Protein AF-A0A966NQZ6-F1 (afdb_monomer)

Solvent-accessible surface area (backbone atoms only — not comparable to full-atom values): 5350 Å² total; per-residue (Å²): 129,74,50,76,48,78,46,85,39,54,60,90,42,94,56,31,67,59,52,52,51,50,50,29,62,76,36,73,57,19,54,48,43,47,57,70,42,98,84,37,41,24,46,36,40,35,46,44,66,78,80,46,73,43,58,55,64,66,52,50,54,50,33,52,50,47,23,77,76,68,72,48,90,34,84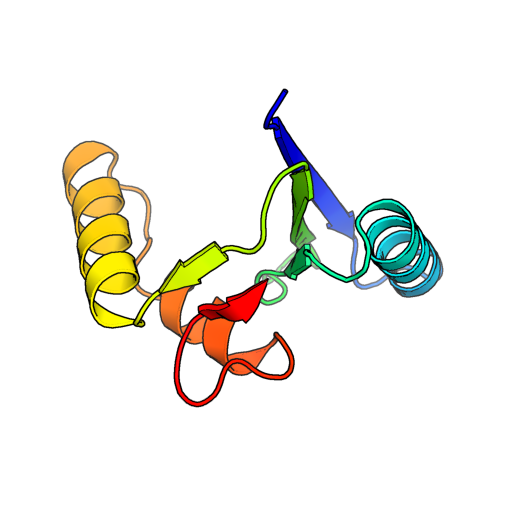,60,50,58,61,31,38,45,72,68,34,83,81,31,86,86,27,48,60,60

Structure (mmCIF, N/CA/C/O backbone):
data_AF-A0A966NQZ6-F1
#
_entry.id   AF-A0A966NQZ6-F1
#
loop_
_atom_site.group_PDB
_atom_site.id
_atom_site.type_symbol
_atom_site.label_atom_id
_atom_site.label_alt_id
_atom_site.label_comp_id
_atom_site.label_asym_id
_atom_site.label_entity_id
_atom_site.label_seq_id
_atom_site.pdbx_PDB_ins_code
_atom_site.Cartn_x
_atom_site.Cartn_y
_atom_site.Cartn_z
_atom_site.occupancy
_atom_site.B_iso_or_equiv
_atom_site.auth_seq_id
_atom_site.auth_comp_id
_atom_site.auth_asym_id
_atom_site.auth_atom_id
_atom_site.pdbx_PDB_model_num
ATOM 1 N N . ALA A 1 1 ? -8.645 -18.583 -4.366 1.00 84.12 1 ALA A N 1
ATOM 2 C CA . ALA A 1 1 ? -8.328 -18.075 -3.015 1.00 84.12 1 ALA A CA 1
ATOM 3 C C . ALA A 1 1 ? -7.942 -16.605 -3.097 1.00 84.12 1 ALA A C 1
ATOM 5 O O . ALA A 1 1 ? -7.213 -16.240 -4.021 1.00 84.12 1 ALA A O 1
ATOM 6 N N . VAL A 1 2 ? -8.445 -15.797 -2.164 1.00 95.94 2 VAL A N 1
ATOM 7 C CA . VAL A 1 2 ? -8.043 -14.395 -1.978 1.00 95.94 2 VAL A CA 1
ATOM 8 C C . VAL A 1 2 ? -6.786 -14.319 -1.113 1.00 95.94 2 VAL A C 1
ATOM 10 O O . VAL A 1 2 ? -6.517 -15.242 -0.346 1.00 95.94 2 VAL A O 1
ATOM 13 N N . GLY A 1 3 ? -5.999 -13.256 -1.250 1.00 97.06 3 GLY A N 1
ATOM 14 C CA . GLY A 1 3 ? -4.801 -13.055 -0.440 1.00 97.06 3 GLY A CA 1
ATOM 15 C C . GLY A 1 3 ? -4.253 -11.640 -0.540 1.00 97.06 3 GLY A C 1
ATOM 16 O O . GLY A 1 3 ? -4.540 -10.921 -1.495 1.00 97.06 3 GLY A O 1
ATOM 17 N N . VAL A 1 4 ? -3.450 -11.259 0.445 1.00 97.62 4 VAL A N 1
ATOM 18 C CA . VAL A 1 4 ? -2.771 -9.963 0.499 1.00 97.62 4 VAL A CA 1
ATOM 19 C C . VAL A 1 4 ? -1.303 -10.211 0.817 1.00 97.62 4 VAL A C 1
ATOM 21 O O . VAL A 1 4 ? -0.985 -11.031 1.675 1.00 97.62 4 VAL A O 1
ATOM 24 N N . MET A 1 5 ? -0.420 -9.517 0.109 1.00 98.00 5 MET A N 1
ATOM 25 C CA . MET A 1 5 ? 1.009 -9.456 0.394 1.00 98.00 5 MET A CA 1
ATOM 26 C C . MET A 1 5 ? 1.361 -8.029 0.807 1.00 98.00 5 MET A C 1
ATOM 28 O O . MET A 1 5 ? 0.972 -7.086 0.126 1.00 98.00 5 MET A O 1
ATOM 32 N N . THR A 1 6 ? 2.122 -7.872 1.885 1.00 97.69 6 THR A N 1
ATOM 33 C CA . THR A 1 6 ? 2.666 -6.582 2.330 1.00 97.69 6 THR A CA 1
ATOM 34 C C . THR A 1 6 ? 4.187 -6.640 2.300 1.00 97.69 6 THR A C 1
ATOM 36 O O . THR A 1 6 ? 4.767 -7.583 2.838 1.00 97.69 6 THR A O 1
ATOM 39 N N . VAL A 1 7 ? 4.834 -5.649 1.692 1.00 96.69 7 VAL A N 1
ATOM 40 C CA . VAL A 1 7 ? 6.296 -5.587 1.551 1.00 96.69 7 VAL A CA 1
ATOM 41 C C . VAL A 1 7 ? 6.781 -4.215 1.993 1.00 96.69 7 VAL A C 1
ATOM 43 O O . VAL A 1 7 ? 6.275 -3.203 1.515 1.00 96.69 7 VAL A O 1
ATOM 46 N N . ASN A 1 8 ? 7.775 -4.182 2.882 1.00 95.81 8 ASN A N 1
ATOM 47 C CA . ASN A 1 8 ? 8.521 -2.962 3.167 1.00 95.81 8 ASN A CA 1
ATOM 48 C C . ASN A 1 8 ? 9.640 -2.800 2.128 1.00 95.81 8 ASN A C 1
ATOM 50 O O . ASN A 1 8 ? 10.461 -3.704 1.961 1.00 95.81 8 ASN A O 1
ATOM 54 N N . LEU A 1 9 ? 9.656 -1.675 1.424 1.00 95.38 9 LEU A N 1
ATOM 55 C CA . LEU A 1 9 ? 10.642 -1.334 0.406 1.00 95.38 9 LEU A CA 1
ATOM 56 C C . LEU A 1 9 ? 11.480 -0.148 0.880 1.00 95.38 9 LEU A C 1
ATOM 58 O O . LEU A 1 9 ? 10.960 0.776 1.498 1.00 95.38 9 LEU A O 1
ATOM 62 N N . PHE A 1 10 ? 12.763 -0.152 0.530 1.00 94.56 10 PHE A N 1
ATOM 63 C CA . PHE A 1 10 ? 13.637 0.996 0.739 1.00 94.56 10 PHE A CA 1
ATOM 64 C C . PHE A 1 10 ? 13.626 1.865 -0.522 1.00 94.56 10 PHE A C 1
ATOM 66 O O . PHE A 1 10 ? 14.057 1.407 -1.585 1.00 94.56 10 PHE A O 1
ATOM 73 N N . SER A 1 11 ? 13.079 3.073 -0.425 1.00 90.31 11 SER A N 1
ATOM 74 C CA . SER A 1 11 ? 12.789 3.961 -1.557 1.00 90.31 11 SER A CA 1
ATOM 75 C C . SER A 1 11 ? 14.031 4.621 -2.142 1.00 90.31 11 SER A C 1
ATOM 77 O O . SER A 1 11 ? 14.151 4.749 -3.358 1.00 90.31 11 SER A O 1
ATOM 79 N N . GLN A 1 12 ? 15.017 4.943 -1.305 1.00 91.94 12 GLN A N 1
ATOM 80 C CA . GLN A 1 12 ? 16.284 5.547 -1.726 1.00 91.94 12 GLN A CA 1
ATOM 81 C C . GLN A 1 12 ? 17.328 4.495 -2.131 1.00 91.94 12 GLN A C 1
ATOM 83 O O . GLN A 1 12 ? 18.500 4.555 -1.759 1.00 91.94 12 GLN A O 1
ATOM 88 N N . HIS A 1 13 ? 16.911 3.496 -2.907 1.00 94.38 13 HIS A N 1
ATOM 89 C CA . HIS A 1 13 ? 17.810 2.508 -3.495 1.00 94.38 13 HIS A CA 1
ATOM 90 C C . HIS A 1 13 ? 17.430 2.216 -4.943 1.00 94.38 13 HIS A C 1
ATOM 92 O O . HIS A 1 13 ? 16.258 2.116 -5.290 1.00 94.38 13 HIS A O 1
ATOM 98 N N . LYS A 1 14 ? 18.438 1.983 -5.791 1.00 93.81 14 LYS A N 1
ATOM 99 C CA . LYS A 1 14 ? 18.278 1.744 -7.240 1.00 93.81 14 LYS A CA 1
ATOM 100 C C . LYS A 1 14 ? 17.309 0.613 -7.610 1.00 93.81 14 LYS A C 1
ATOM 102 O O . LYS A 1 14 ? 16.848 0.539 -8.742 1.00 93.81 14 LYS A O 1
ATOM 107 N N . SER A 1 15 ? 17.050 -0.314 -6.686 1.00 95.31 15 SER A N 1
ATOM 108 C CA . SER A 1 15 ? 16.137 -1.437 -6.913 1.00 95.31 15 SER A CA 1
ATOM 109 C C . SER A 1 15 ? 14.678 -1.114 -6.604 1.00 95.31 15 SER A C 1
ATOM 111 O O . SER A 1 15 ? 13.838 -1.974 -6.847 1.00 95.31 15 SER A O 1
ATOM 113 N N . PHE A 1 16 ? 14.369 0.056 -6.038 1.00 95.75 16 PHE A N 1
ATOM 114 C CA . PHE A 1 16 ? 13.019 0.400 -5.600 1.00 95.75 16 PHE A CA 1
ATOM 115 C C . PHE A 1 16 ? 12.015 0.299 -6.750 1.00 95.75 16 PHE A C 1
ATOM 117 O O . PHE A 1 16 ? 11.122 -0.548 -6.708 1.00 95.75 16 PHE A O 1
ATOM 124 N N . ASP A 1 17 ? 12.239 1.058 -7.824 1.00 95.44 17 ASP A N 1
ATOM 125 C CA . ASP A 1 17 ? 11.358 1.065 -8.994 1.00 95.44 17 ASP A CA 1
ATOM 126 C C . ASP A 1 17 ? 11.302 -0.303 -9.676 1.00 95.44 17 ASP A C 1
ATOM 128 O O . ASP A 1 17 ? 10.249 -0.736 -10.141 1.00 95.44 17 ASP A O 1
ATOM 132 N N . ILE A 1 18 ? 12.426 -1.024 -9.718 1.00 97.38 18 ILE A N 1
ATOM 133 C CA . ILE A 1 18 ? 12.497 -2.369 -10.306 1.00 97.38 18 ILE A CA 1
ATOM 134 C C . ILE A 1 18 ? 11.583 -3.325 -9.531 1.00 97.38 18 ILE A C 1
ATOM 136 O O . ILE A 1 18 ? 10.767 -4.034 -10.124 1.00 97.38 18 ILE A O 1
ATOM 140 N N . ASN A 1 19 ? 11.692 -3.325 -8.203 1.00 97.31 19 ASN A N 1
ATOM 141 C CA . ASN A 1 19 ? 10.909 -4.194 -7.334 1.00 97.31 19 ASN A CA 1
ATOM 142 C C . ASN A 1 19 ? 9.428 -3.818 -7.366 1.00 97.31 19 ASN A C 1
ATOM 144 O O . ASN A 1 19 ? 8.589 -4.702 -7.538 1.00 97.31 19 ASN A O 1
ATOM 148 N N . LEU A 1 20 ? 9.102 -2.526 -7.273 1.00 96.75 20 LEU A N 1
ATOM 149 C CA . LEU A 1 20 ? 7.723 -2.050 -7.341 1.00 96.75 20 LEU A CA 1
ATOM 150 C C . LEU A 1 20 ? 7.073 -2.429 -8.678 1.00 96.75 20 LEU A C 1
ATOM 152 O O . LEU A 1 20 ? 5.987 -3.006 -8.688 1.00 96.75 20 LEU A O 1
ATOM 156 N N . ASN A 1 21 ? 7.765 -2.226 -9.802 1.00 97.12 21 ASN A N 1
ATOM 157 C CA . ASN A 1 21 ? 7.270 -2.616 -11.124 1.00 97.12 21 ASN A CA 1
ATOM 158 C C . ASN A 1 21 ? 7.041 -4.128 -11.249 1.00 97.12 21 ASN A C 1
ATOM 160 O O . ASN A 1 21 ? 6.051 -4.558 -11.847 1.00 97.12 21 ASN A O 1
ATOM 164 N N . ASN A 1 22 ? 7.926 -4.950 -10.682 1.00 98.25 22 ASN A N 1
ATOM 165 C CA . ASN A 1 22 ? 7.753 -6.403 -10.677 1.00 98.25 22 ASN A CA 1
ATOM 166 C C . ASN A 1 22 ? 6.539 -6.829 -9.841 1.00 98.25 22 ASN A C 1
ATOM 168 O O . ASN A 1 22 ? 5.772 -7.689 -10.281 1.00 98.25 22 ASN A O 1
ATOM 172 N N . ILE A 1 23 ? 6.316 -6.197 -8.686 1.00 98.00 23 ILE A N 1
ATOM 173 C CA . ILE A 1 23 ? 5.128 -6.431 -7.854 1.00 98.00 23 ILE A CA 1
ATOM 174 C C . ILE A 1 23 ? 3.866 -6.012 -8.622 1.00 98.00 23 ILE A C 1
ATOM 176 O O . ILE A 1 23 ? 2.939 -6.810 -8.753 1.00 98.00 23 ILE A O 1
ATOM 180 N N . CYS A 1 24 ? 3.841 -4.821 -9.222 1.00 97.00 24 CYS A N 1
ATOM 181 C CA . CYS A 1 24 ? 2.719 -4.363 -10.045 1.00 97.00 24 CYS A CA 1
ATOM 182 C C . CYS A 1 24 ? 2.397 -5.345 -11.177 1.00 97.00 24 CYS A C 1
ATOM 184 O O . CYS A 1 24 ? 1.236 -5.718 -11.350 1.00 97.00 24 CYS A O 1
ATOM 186 N N . LYS A 1 25 ? 3.405 -5.841 -11.905 1.00 97.88 25 LYS A N 1
ATOM 187 C CA . LYS A 1 25 ? 3.211 -6.855 -12.957 1.00 97.88 25 LYS A CA 1
ATOM 188 C C . LYS A 1 25 ? 2.632 -8.157 -12.400 1.00 97.88 25 LYS A C 1
ATOM 190 O O . LYS A 1 25 ? 1.647 -8.660 -12.938 1.00 97.88 25 LYS A O 1
ATOM 195 N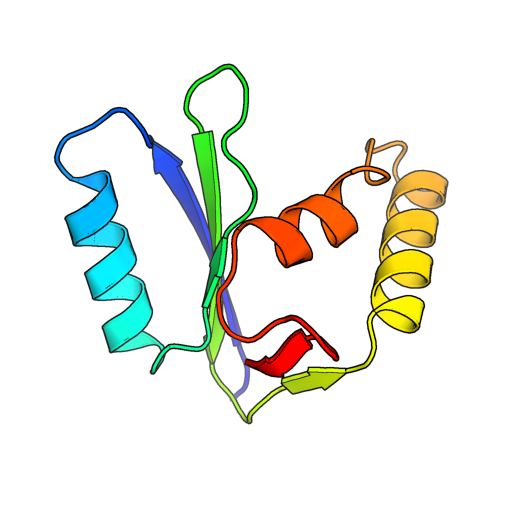 N . ALA A 1 26 ? 3.190 -8.676 -11.307 1.00 97.69 26 ALA A N 1
ATOM 196 C CA . ALA A 1 26 ? 2.744 -9.931 -10.698 1.00 97.69 26 ALA A CA 1
ATOM 197 C C . ALA A 1 26 ? 1.294 -9.864 -10.184 1.00 97.69 26 ALA A C 1
ATOM 199 O O . ALA A 1 26 ? 0.558 -10.850 -10.255 1.00 97.69 26 ALA A O 1
ATOM 200 N N . PHE A 1 27 ? 0.860 -8.693 -9.713 1.00 97.06 27 PHE A N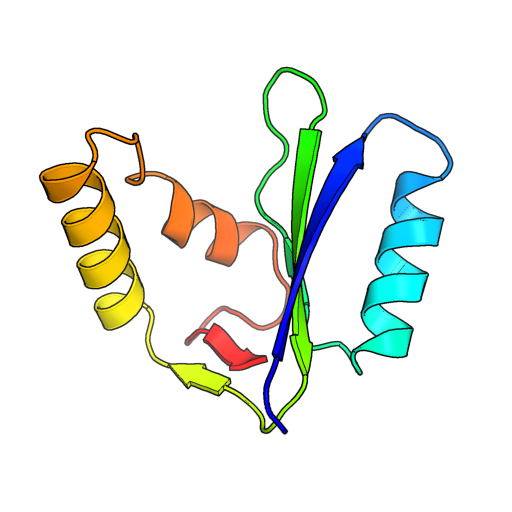 1
ATOM 201 C CA . PHE A 1 27 ? -0.471 -8.482 -9.144 1.00 97.06 27 PHE A CA 1
ATOM 202 C C . PHE A 1 27 ? -1.448 -7.771 -10.089 1.00 97.06 27 PHE A C 1
ATOM 204 O O . PHE A 1 27 ? -2.571 -7.468 -9.684 1.00 97.06 27 PHE A O 1
ATOM 211 N N . LYS A 1 28 ? -1.081 -7.596 -11.367 1.00 95.62 28 LYS A N 1
ATOM 212 C CA . LYS A 1 28 ? -1.903 -6.959 -12.414 1.00 95.62 28 LYS A CA 1
ATOM 213 C C . LYS A 1 28 ? -2.326 -5.530 -12.051 1.00 95.62 28 LYS A C 1
ATOM 215 O O . LYS A 1 28 ? -3.485 -5.169 -12.213 1.00 95.62 28 LYS A O 1
ATOM 220 N N . GLY A 1 29 ? -1.402 -4.753 -11.493 1.00 94.81 29 GLY A N 1
ATOM 221 C CA . GLY A 1 29 ? -1.632 -3.371 -11.063 1.00 94.81 29 GLY A CA 1
ATOM 222 C C . GLY A 1 29 ? -2.439 -3.229 -9.771 1.00 94.81 29 GLY A C 1
ATOM 223 O O . GLY A 1 29 ? -2.633 -2.113 -9.311 1.00 94.81 29 GLY A O 1
ATOM 224 N N . ARG A 1 30 ? -2.869 -4.335 -9.146 1.00 96.25 30 ARG A N 1
ATOM 225 C CA . ARG A 1 30 ? -3.667 -4.320 -7.909 1.00 96.25 30 ARG A CA 1
ATOM 226 C C . ARG A 1 30 ? -2.767 -4.162 -6.688 1.00 96.25 30 ARG A C 1
ATOM 228 O O . ARG A 1 30 ? -2.605 -5.091 -5.890 1.00 96.25 30 ARG A O 1
ATOM 235 N N . VAL A 1 31 ? -2.104 -3.012 -6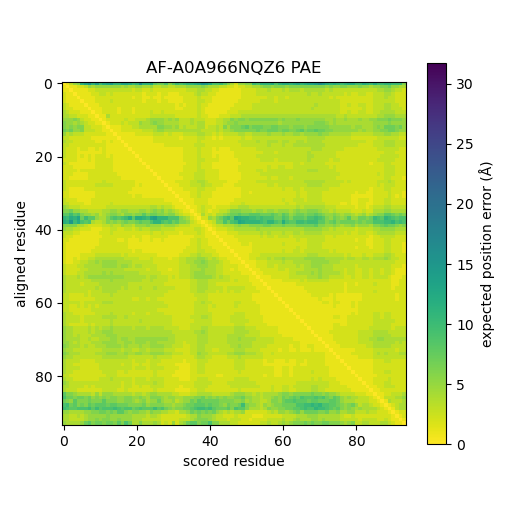.629 1.00 96.81 31 VAL A N 1
ATOM 236 C CA . VAL A 1 31 ? -1.068 -2.658 -5.661 1.00 96.81 31 VAL A CA 1
ATOM 237 C C . VAL A 1 31 ? -1.327 -1.245 -5.161 1.00 96.81 31 VAL A C 1
ATOM 239 O O . VAL A 1 31 ? -1.576 -0.345 -5.955 1.00 96.81 31 VAL A O 1
ATOM 242 N N . LEU A 1 32 ? -1.236 -1.061 -3.850 1.00 97.00 32 LEU A N 1
ATOM 243 C CA . LEU A 1 32 ? -1.187 0.245 -3.208 1.00 97.00 32 LEU A CA 1
ATOM 244 C C . LEU A 1 32 ? 0.193 0.455 -2.604 1.00 97.00 32 LEU A C 1
ATOM 246 O O . LEU A 1 32 ? 0.794 -0.493 -2.099 1.00 97.00 32 LEU A O 1
ATOM 250 N N . ILE A 1 33 ? 0.657 1.695 -2.578 1.00 96.62 33 ILE A N 1
ATOM 251 C CA . ILE A 1 33 ? 1.837 2.098 -1.824 1.00 96.62 33 ILE A CA 1
ATOM 252 C C . ILE A 1 33 ? 1.474 3.196 -0.828 1.00 96.62 33 ILE A C 1
ATOM 254 O O . ILE A 1 33 ? 0.664 4.078 -1.117 1.00 96.62 33 ILE A O 1
ATOM 258 N N . PHE A 1 34 ? 2.043 3.126 0.368 1.00 95.56 34 PHE A N 1
ATOM 259 C CA . PHE A 1 34 ? 2.013 4.240 1.307 1.00 95.56 34 PHE A CA 1
ATOM 260 C C . PHE A 1 34 ? 3.057 5.293 0.926 1.00 95.56 34 PHE A C 1
ATOM 262 O O . PHE A 1 34 ? 4.083 4.938 0.342 1.00 95.56 34 PHE A O 1
ATOM 269 N N . PRO A 1 35 ? 2.841 6.573 1.284 1.00 92.88 35 PRO A N 1
ATOM 270 C CA . PRO A 1 35 ? 3.890 7.574 1.181 1.00 92.88 35 PRO A CA 1
ATOM 271 C C . PRO A 1 35 ? 5.161 7.109 1.889 1.00 92.88 35 PRO A C 1
ATOM 273 O O . PRO A 1 35 ? 5.098 6.423 2.913 1.00 92.88 35 PRO A O 1
ATOM 276 N N . GLU A 1 36 ? 6.302 7.513 1.342 1.00 91.94 36 GLU A N 1
ATOM 277 C CA . GLU A 1 36 ? 7.594 7.321 1.986 1.00 91.94 36 GLU A CA 1
ATOM 278 C C . GLU A 1 36 ? 7.583 7.908 3.409 1.00 91.94 36 GLU A C 1
ATOM 280 O O . GLU A 1 36 ? 7.073 9.003 3.661 1.00 91.94 36 GLU A O 1
ATOM 285 N N . SER A 1 37 ? 8.137 7.148 4.349 1.00 87.56 37 SER A N 1
ATOM 286 C CA . SER A 1 37 ? 8.434 7.607 5.707 1.00 87.56 37 SER A CA 1
ATOM 287 C C . SER A 1 37 ? 9.792 8.313 5.772 1.00 87.56 37 SER A C 1
ATOM 289 O O . SER A 1 37 ? 10.624 8.150 4.887 1.00 87.56 37 SER A O 1
ATOM 291 N N . HIS A 1 38 ? 10.061 9.032 6.865 1.00 78.25 38 HIS A N 1
ATOM 292 C CA . HIS A 1 38 ? 11.313 9.780 7.056 1.00 78.25 38 HIS A CA 1
ATOM 293 C C . HIS A 1 38 ? 12.591 8.933 6.885 1.00 78.25 38 HIS A C 1
ATOM 295 O O . HIS A 1 38 ? 13.611 9.459 6.454 1.00 78.25 38 HIS A O 1
ATOM 301 N N . ASP A 1 39 ? 12.524 7.625 7.151 1.00 86.75 39 ASP A N 1
ATOM 302 C CA . ASP A 1 39 ? 13.659 6.699 7.048 1.00 86.75 39 ASP A CA 1
ATOM 303 C C . ASP A 1 39 ? 13.714 5.960 5.699 1.00 86.75 39 ASP A C 1
ATOM 305 O O . ASP A 1 39 ? 14.211 4.836 5.619 1.00 86.75 39 ASP A O 1
ATOM 309 N N . CYS A 1 40 ? 13.164 6.555 4.635 1.00 90.56 40 CYS A N 1
ATOM 310 C CA . CYS A 1 40 ? 13.151 5.992 3.277 1.00 90.56 40 CYS A CA 1
ATOM 311 C C . CYS A 1 40 ? 12.423 4.638 3.165 1.00 90.56 40 CYS A C 1
ATOM 313 O O . CYS A 1 40 ? 12.667 3.866 2.239 1.00 90.56 40 CYS A O 1
ATOM 315 N N . ASN A 1 41 ? 11.547 4.301 4.116 1.00 93.56 41 ASN A N 1
ATOM 316 C CA . ASN A 1 41 ? 10.714 3.101 4.027 1.00 93.56 41 ASN A CA 1
ATOM 317 C C . ASN A 1 41 ? 9.390 3.433 3.340 1.00 93.56 41 ASN A C 1
ATOM 319 O O . ASN A 1 41 ? 8.723 4.397 3.727 1.00 93.56 41 ASN A O 1
ATOM 323 N N . ALA A 1 42 ? 8.981 2.597 2.390 1.00 94.69 42 ALA A N 1
ATOM 324 C CA . ALA A 1 42 ? 7.688 2.651 1.723 1.00 94.69 42 ALA A CA 1
ATOM 325 C C . ALA A 1 42 ? 7.033 1.264 1.743 1.00 94.69 42 ALA A C 1
ATOM 327 O O . ALA A 1 42 ? 7.615 0.270 1.304 1.00 94.69 42 ALA A O 1
ATOM 328 N N . VAL A 1 43 ? 5.802 1.185 2.245 1.00 96.12 43 VAL A N 1
ATOM 329 C CA . VAL A 1 43 ? 5.067 -0.083 2.334 1.00 96.12 43 VAL A CA 1
ATOM 330 C C . VAL A 1 43 ? 4.199 -0.263 1.096 1.00 96.12 43 VAL A C 1
ATOM 332 O O . VAL A 1 43 ? 3.291 0.533 0.857 1.00 96.12 43 VAL A O 1
ATOM 335 N N . ALA A 1 44 ? 4.441 -1.336 0.344 1.00 97.31 44 ALA A N 1
ATOM 336 C CA . ALA A 1 44 ? 3.587 -1.782 -0.750 1.00 97.31 44 ALA A CA 1
ATOM 337 C C . ALA A 1 44 ? 2.632 -2.888 -0.276 1.00 97.31 44 ALA A C 1
ATOM 339 O O . ALA A 1 44 ? 3.036 -3.822 0.422 1.00 97.31 44 ALA A O 1
ATOM 340 N N . ILE A 1 45 ? 1.369 -2.811 -0.687 1.00 97.81 45 ILE A N 1
ATOM 341 C CA . ILE A 1 45 ? 0.324 -3.799 -0.412 1.00 97.81 45 ILE A CA 1
ATOM 342 C C . ILE A 1 45 ? -0.225 -4.301 -1.741 1.00 97.81 45 ILE A C 1
ATOM 344 O O . ILE A 1 45 ? -0.757 -3.522 -2.525 1.00 97.81 45 ILE A O 1
ATOM 348 N N . ALA A 1 46 ? -0.121 -5.601 -1.992 1.00 98.00 46 ALA A N 1
ATOM 349 C CA . ALA A 1 46 ? -0.516 -6.226 -3.244 1.00 98.00 46 ALA A CA 1
ATOM 350 C C . ALA A 1 46 ? -1.614 -7.272 -3.023 1.00 98.00 46 ALA A C 1
ATOM 352 O O . ALA A 1 46 ? -1.543 -8.094 -2.105 1.00 98.00 46 ALA A O 1
ATOM 353 N N . PHE A 1 47 ? -2.636 -7.260 -3.875 1.00 97.62 47 PHE A N 1
ATOM 354 C CA . PHE A 1 47 ? -3.879 -7.993 -3.640 1.00 97.62 47 PHE A CA 1
ATOM 355 C C . PHE A 1 47 ? -4.036 -9.132 -4.643 1.00 97.62 47 PHE A C 1
ATOM 357 O O . PHE A 1 47 ? -4.006 -8.911 -5.847 1.00 97.62 47 PHE A O 1
ATOM 364 N N . LYS A 1 48 ? -4.289 -10.364 -4.199 1.00 97.56 48 LYS A N 1
ATOM 365 C CA . LYS A 1 48 ? -4.699 -11.507 -5.036 1.00 97.56 48 LYS A CA 1
ATOM 366 C C . LYS A 1 48 ? -6.201 -11.725 -4.881 1.00 97.56 48 LYS A C 1
ATOM 368 O O . LYS A 1 48 ? -6.660 -12.025 -3.784 1.00 97.56 48 LYS A O 1
ATOM 373 N N . GLY A 1 49 ? -6.958 -11.638 -5.970 1.00 95.25 49 GLY A N 1
ATOM 374 C CA . GLY A 1 49 ? -8.406 -11.825 -5.917 1.00 95.25 49 GLY A CA 1
ATOM 375 C C . GLY A 1 49 ? -9.159 -10.985 -6.948 1.00 95.25 49 GLY A C 1
ATOM 376 O O . GLY A 1 49 ? -8.551 -10.564 -7.935 1.00 95.25 49 GLY A O 1
ATOM 377 N N . PRO A 1 50 ? -10.473 -10.782 -6.743 1.00 94.69 50 PRO A N 1
ATOM 378 C CA . PRO A 1 50 ? -11.267 -9.868 -7.557 1.00 94.69 50 PRO A CA 1
ATOM 379 C C . PRO A 1 50 ? -10.818 -8.412 -7.363 1.00 94.69 50 PRO A C 1
ATOM 381 O O . PRO A 1 50 ? -10.047 -8.103 -6.452 1.00 94.69 50 PRO A O 1
ATOM 384 N N . MET A 1 51 ? -11.313 -7.539 -8.239 1.00 93.06 51 MET A N 1
ATOM 385 C CA . MET A 1 51 ? -11.153 -6.093 -8.111 1.00 93.06 51 MET A CA 1
ATOM 386 C C . MET A 1 51 ? -11.897 -5.588 -6.869 1.00 93.06 51 MET A C 1
ATOM 388 O O . MET A 1 51 ? -13.017 -6.021 -6.589 1.00 93.06 51 MET A O 1
ATOM 392 N N . ILE A 1 52 ? -11.272 -4.674 -6.143 1.00 93.12 52 ILE A N 1
ATOM 393 C CA . ILE A 1 52 ? -11.796 -3.985 -4.974 1.00 93.12 52 ILE A CA 1
ATOM 394 C C . ILE A 1 52 ? -12.092 -2.552 -5.398 1.00 93.12 52 ILE A C 1
ATOM 396 O O . ILE A 1 52 ? -11.204 -1.835 -5.856 1.00 93.12 52 ILE A O 1
ATOM 400 N N . LYS A 1 53 ? -13.351 -2.147 -5.232 1.00 94.69 53 LYS A N 1
ATOM 401 C CA . LYS A 1 53 ? -13.786 -0.761 -5.383 1.00 94.69 53 LYS A CA 1
ATOM 402 C C . LYS A 1 53 ? -14.506 -0.323 -4.119 1.00 94.69 53 LYS A C 1
ATOM 404 O O . LYS A 1 53 ? -15.397 -1.036 -3.660 1.00 94.69 53 LYS A O 1
ATOM 409 N N . THR A 1 54 ? -14.112 0.806 -3.548 1.00 94.06 54 THR A N 1
ATOM 410 C CA . THR A 1 54 ? -14.767 1.378 -2.365 1.00 94.06 54 THR A CA 1
ATOM 411 C C . THR A 1 54 ? -14.572 2.881 -2.320 1.00 94.06 54 THR A C 1
ATOM 413 O O . THR A 1 54 ? -13.530 3.391 -2.725 1.00 94.06 54 THR A O 1
ATOM 416 N N . ASP A 1 55 ? -15.540 3.578 -1.742 1.00 95.50 55 ASP A N 1
ATOM 417 C CA . ASP A 1 55 ? -15.395 4.992 -1.423 1.00 95.50 55 ASP A CA 1
ATOM 418 C C . ASP A 1 55 ? -14.333 5.200 -0.333 1.00 95.50 55 ASP A C 1
ATOM 420 O O . ASP A 1 55 ? -13.973 4.279 0.416 1.00 95.50 55 ASP A O 1
ATOM 424 N N . TRP A 1 56 ? -13.848 6.436 -0.219 1.00 94.38 56 TRP A N 1
ATOM 425 C CA . TRP A 1 56 ? -12.859 6.821 0.788 1.00 94.38 56 TRP A CA 1
ATOM 426 C C . TRP A 1 56 ? -13.422 6.844 2.210 1.00 94.38 56 TRP A C 1
ATOM 428 O O . TRP A 1 56 ? -12.699 6.523 3.154 1.00 94.38 56 TRP A O 1
ATOM 438 N N . ASP A 1 57 ? -14.704 7.161 2.384 1.00 95.88 57 ASP A N 1
ATOM 439 C CA . ASP A 1 57 ? -15.320 7.302 3.707 1.00 95.88 57 ASP A CA 1
ATOM 440 C C . ASP A 1 57 ? -15.238 6.015 4.552 1.00 95.88 57 ASP A C 1
ATOM 442 O O . ASP A 1 57 ? -14.765 6.086 5.694 1.00 95.88 57 ASP A O 1
ATOM 446 N N . PRO A 1 58 ? -15.578 4.817 4.027 1.00 96.19 58 PRO A N 1
ATOM 447 C CA . PRO A 1 58 ? -15.344 3.558 4.735 1.00 96.19 58 PRO A CA 1
ATOM 448 C C . PRO A 1 58 ? -13.886 3.339 5.162 1.00 96.19 58 PRO A C 1
ATOM 450 O O . PRO A 1 58 ? -13.631 2.844 6.264 1.00 96.19 58 PRO A O 1
ATOM 453 N N . LEU A 1 59 ? -12.916 3.728 4.326 1.00 95.69 59 LEU A N 1
ATOM 454 C CA . LEU A 1 59 ? -11.488 3.610 4.640 1.00 95.69 59 LEU A CA 1
ATOM 455 C C . LEU A 1 59 ? -11.086 4.559 5.774 1.00 95.69 59 LEU A C 1
ATOM 457 O O . LEU A 1 59 ? -10.342 4.151 6.668 1.00 95.69 59 LEU A O 1
ATOM 461 N N . VAL A 1 60 ? -11.617 5.786 5.793 1.00 96.81 60 VAL A N 1
ATOM 462 C CA . VAL A 1 60 ? -11.409 6.752 6.887 1.00 96.81 60 VAL A CA 1
ATOM 463 C C . VAL A 1 60 ? -11.963 6.208 8.201 1.00 96.81 60 VAL A C 1
ATOM 465 O O . VAL A 1 60 ? -11.269 6.240 9.221 1.00 96.81 60 VAL A O 1
ATOM 468 N N . GLN A 1 61 ? -13.175 5.647 8.189 1.00 97.62 61 GLN A N 1
ATOM 469 C CA . GLN A 1 61 ? -13.751 5.032 9.389 1.00 97.62 61 GLN A CA 1
ATOM 470 C C . GLN A 1 61 ? -12.922 3.836 9.866 1.00 97.62 61 GLN A C 1
ATOM 472 O O . GLN A 1 61 ? -12.706 3.664 11.069 1.00 97.62 61 GLN A O 1
ATOM 477 N N . ARG A 1 62 ? -12.402 3.025 8.936 1.00 97.25 62 ARG A N 1
ATOM 478 C CA . ARG A 1 62 ? -11.551 1.881 9.277 1.00 97.25 62 ARG A CA 1
ATOM 479 C C . ARG A 1 62 ? -10.215 2.314 9.876 1.00 97.25 62 ARG A C 1
ATOM 481 O O . ARG A 1 62 ? -9.805 1.717 10.868 1.00 97.25 62 ARG A O 1
ATOM 488 N N . ALA A 1 63 ? -9.576 3.348 9.330 1.00 97.44 63 ALA A N 1
ATOM 489 C CA . ALA A 1 63 ? -8.363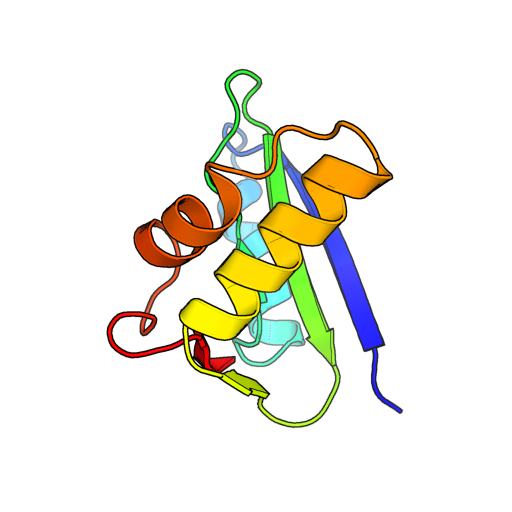 3.932 9.899 1.00 97.44 63 ALA A CA 1
ATOM 490 C C . ALA A 1 63 ? -8.623 4.413 11.335 1.00 97.44 63 ALA A C 1
ATOM 492 O O . ALA A 1 63 ? -7.980 3.934 12.269 1.00 97.44 63 ALA A O 1
ATOM 493 N N . LYS A 1 64 ? -9.668 5.227 11.541 1.00 98.00 64 LYS A N 1
ATOM 494 C CA . L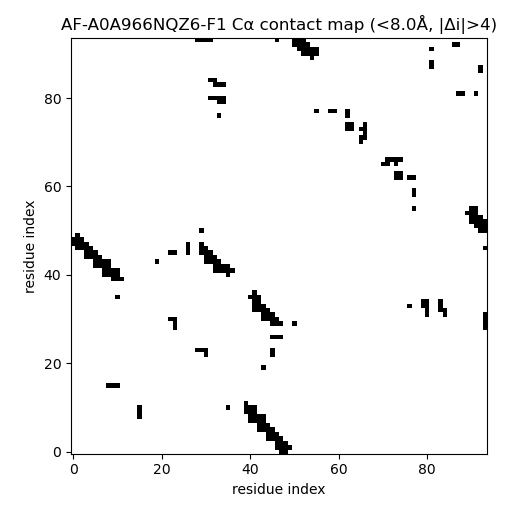YS A 1 64 ? -10.070 5.701 12.874 1.00 98.00 64 LYS A CA 1
ATOM 495 C C . LYS A 1 64 ? -10.274 4.550 13.860 1.00 98.00 64 LYS A C 1
ATOM 497 O O . LYS A 1 64 ? -9.793 4.619 14.986 1.00 98.00 64 LYS A O 1
ATOM 502 N N . MET A 1 65 ? -10.941 3.476 13.440 1.00 98.25 65 MET A N 1
ATOM 503 C CA . MET A 1 65 ? -11.124 2.296 14.284 1.00 98.25 65 MET A CA 1
ATOM 504 C C . MET A 1 65 ? -9.781 1.663 14.687 1.00 98.25 65 MET A C 1
ATOM 506 O O . MET A 1 65 ? -9.584 1.352 15.862 1.00 98.25 65 MET A O 1
ATOM 510 N N . ILE A 1 66 ? -8.843 1.497 13.749 1.00 98.12 66 ILE A N 1
ATOM 511 C CA . ILE A 1 66 ? -7.506 0.953 14.038 1.00 98.12 66 ILE A CA 1
ATOM 512 C C . ILE A 1 66 ? -6.782 1.846 15.049 1.00 98.12 66 ILE A C 1
ATOM 514 O O . ILE A 1 66 ? -6.273 1.333 16.041 1.00 98.12 66 ILE A O 1
ATOM 518 N N . GLU A 1 67 ? -6.794 3.166 14.868 1.00 98.06 67 GLU A N 1
ATOM 519 C CA . GLU A 1 67 ? -6.189 4.101 15.828 1.00 98.06 67 GLU A CA 1
ATOM 520 C C . GLU A 1 67 ? -6.812 3.969 17.220 1.00 98.06 67 GLU A C 1
ATOM 522 O O . GLU A 1 67 ? -6.091 3.802 18.198 1.00 98.06 67 GLU A O 1
ATOM 527 N N . THR A 1 68 ? -8.144 3.948 17.324 1.00 98.19 68 THR A N 1
ATOM 528 C CA . THR A 1 68 ? -8.822 3.839 18.629 1.00 98.19 68 THR A CA 1
ATOM 529 C C . THR A 1 68 ? -8.566 2.515 19.346 1.00 98.19 68 THR A C 1
ATOM 531 O O . THR A 1 68 ? -8.573 2.476 20.571 1.00 98.19 68 THR A O 1
ATOM 534 N N . THR A 1 69 ? -8.350 1.429 18.600 1.00 98.38 69 THR A N 1
ATOM 535 C CA . THR A 1 69 ? -8.195 0.079 19.166 1.00 98.38 69 THR A CA 1
ATOM 536 C C . THR A 1 69 ? -6.743 -0.295 19.438 1.00 98.38 69 THR A C 1
ATOM 538 O O . THR A 1 69 ? -6.486 -1.114 20.314 1.00 98.38 69 THR A O 1
ATOM 541 N N . THR A 1 70 ? -5.794 0.290 18.705 1.00 98.12 70 THR A N 1
ATOM 542 C CA . THR A 1 70 ? -4.369 -0.085 18.770 1.00 98.12 70 THR A CA 1
ATOM 543 C C . THR A 1 70 ? -3.456 1.040 19.247 1.00 98.12 70 THR A C 1
ATOM 545 O O . THR A 1 70 ? -2.316 0.776 19.615 1.00 98.12 70 THR A O 1
ATOM 548 N N . GLY A 1 71 ? -3.918 2.293 19.216 1.00 97.56 71 GLY A N 1
ATOM 549 C CA . GLY A 1 71 ? -3.093 3.478 19.460 1.00 97.56 71 GLY A CA 1
ATOM 550 C C . GLY A 1 71 ? -2.164 3.857 18.300 1.00 97.56 71 GLY A C 1
ATOM 551 O O . GLY A 1 71 ? -1.397 4.809 18.430 1.00 97.56 71 GLY A O 1
ATOM 552 N N . LEU A 1 72 ? -2.207 3.149 17.164 1.00 96.19 72 LEU A N 1
ATOM 553 C CA . LEU A 1 72 ? -1.374 3.469 16.003 1.00 96.19 72 LEU A CA 1
ATOM 554 C C . LEU A 1 72 ? -1.835 4.774 15.321 1.00 96.19 72 LEU A C 1
ATOM 556 O O . LEU A 1 72 ? -3.037 4.964 15.122 1.00 96.19 72 LEU A O 1
ATOM 560 N N . PRO A 1 73 ? -0.911 5.658 14.893 1.00 94.69 73 PRO A N 1
ATOM 561 C CA . PRO A 1 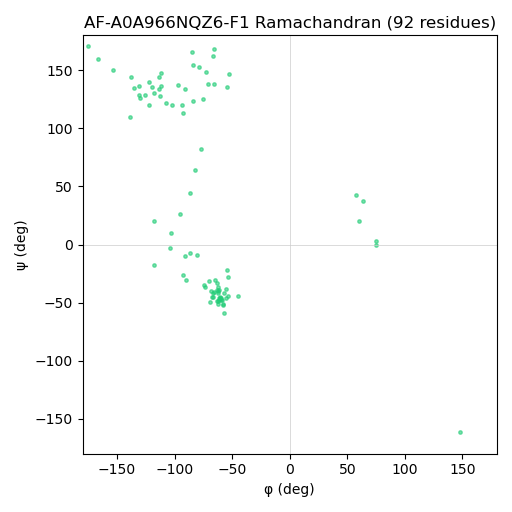73 ? -1.252 6.955 14.311 1.00 94.69 73 PRO A CA 1
ATOM 562 C C . PRO A 1 73 ? -1.723 6.810 12.855 1.00 94.69 73 PRO A C 1
ATOM 564 O O . PRO A 1 73 ? -0.958 6.995 11.908 1.00 94.69 73 PRO A O 1
ATOM 567 N N . THR A 1 74 ? -2.998 6.468 12.662 1.00 96.31 74 THR A N 1
ATOM 568 C CA . THR A 1 74 ? -3.546 6.146 11.329 1.00 96.31 74 THR A CA 1
ATOM 569 C C . THR A 1 74 ? -4.130 7.332 10.564 1.00 96.31 74 THR A C 1
ATOM 571 O O . THR A 1 74 ? -4.403 7.211 9.371 1.00 96.31 74 THR A O 1
ATOM 574 N N . LYS A 1 75 ? -4.288 8.497 11.206 1.00 93.06 75 LYS A N 1
ATOM 575 C CA . LYS A 1 75 ? -4.854 9.711 10.586 1.00 93.06 75 LYS A CA 1
ATOM 576 C C . LYS A 1 75 ? -4.318 10.029 9.179 1.00 93.06 75 LYS A C 1
ATOM 578 O O . LYS A 1 75 ? -5.139 10.334 8.315 1.00 93.06 75 LYS A O 1
ATOM 583 N N . PRO A 1 76 ? -2.999 9.954 8.894 1.00 94.38 76 PRO A N 1
ATOM 584 C CA . PRO A 1 76 ? -2.490 10.312 7.571 1.00 94.38 76 PRO A CA 1
ATOM 585 C C . PRO A 1 76 ? -2.661 9.206 6.521 1.00 94.38 76 PRO A C 1
ATOM 587 O O . PRO A 1 76 ? -2.406 9.451 5.346 1.00 94.38 76 PRO A O 1
ATOM 590 N N . TRP A 1 77 ? -3.073 7.992 6.902 1.00 95.25 77 TRP A N 1
ATOM 591 C CA . TRP A 1 77 ? -3.011 6.815 6.031 1.00 95.25 77 TRP A CA 1
ATOM 592 C C . TRP A 1 77 ? -3.871 6.956 4.783 1.00 95.25 77 TRP A C 1
ATOM 594 O O . TRP A 1 77 ? -3.379 6.761 3.676 1.00 95.25 77 TRP A O 1
ATOM 604 N N . VAL A 1 78 ? -5.143 7.326 4.949 1.00 95.50 78 VAL A N 1
ATOM 605 C CA . VAL A 1 78 ? -6.073 7.415 3.816 1.00 95.50 78 VAL A CA 1
ATOM 606 C C . VAL A 1 78 ? -5.668 8.533 2.864 1.00 95.50 78 VAL A C 1
ATOM 608 O O . VAL A 1 78 ? -5.612 8.315 1.658 1.00 95.50 78 VAL A O 1
ATOM 611 N N . GLN A 1 79 ? -5.319 9.707 3.394 1.00 94.50 79 GLN A N 1
ATOM 612 C CA . GLN A 1 79 ? -4.842 10.807 2.560 1.00 94.50 79 GLN A CA 1
ATOM 613 C C . GLN A 1 79 ? -3.546 10.435 1.833 1.00 94.50 79 GLN A C 1
ATOM 615 O O . GLN A 1 79 ? -3.399 10.740 0.655 1.00 94.50 79 GLN A O 1
ATOM 620 N N . GLY A 1 80 ? -2.637 9.735 2.511 1.00 94.75 80 GLY A N 1
ATOM 621 C CA . GLY A 1 80 ? -1.415 9.223 1.911 1.00 94.75 80 GLY A CA 1
ATOM 622 C C . GLY A 1 80 ? -1.698 8.310 0.724 1.00 94.75 80 GLY A C 1
ATOM 623 O O . GLY A 1 80 ? -1.187 8.559 -0.363 1.00 94.75 80 GLY A O 1
ATOM 624 N N . LEU A 1 81 ? -2.564 7.309 0.911 1.00 95.38 81 LEU A N 1
ATOM 625 C CA . LEU A 1 81 ? -2.975 6.391 -0.153 1.00 95.38 81 LEU A CA 1
ATOM 626 C C . LEU A 1 81 ? -3.585 7.132 -1.350 1.00 95.38 81 LEU A C 1
ATOM 628 O O . LEU A 1 81 ? -3.242 6.817 -2.485 1.00 95.38 81 LEU A O 1
ATOM 632 N N . ARG A 1 82 ? -4.428 8.142 -1.114 1.00 94.00 82 ARG A N 1
ATOM 633 C CA . ARG A 1 82 ? -5.020 8.966 -2.183 1.00 94.00 82 ARG A CA 1
ATOM 634 C C . ARG A 1 82 ? -3.981 9.742 -2.983 1.00 94.00 82 ARG A C 1
ATOM 636 O O . ARG A 1 82 ? -4.097 9.838 -4.195 1.00 94.00 82 ARG 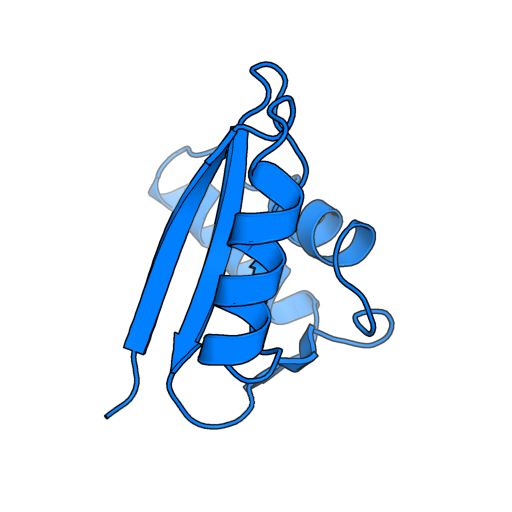A O 1
ATOM 643 N N . THR A 1 83 ? -2.988 10.312 -2.306 1.00 93.06 83 THR A N 1
ATOM 644 C CA . THR A 1 83 ? -2.014 11.206 -2.941 1.00 93.06 83 THR A CA 1
ATOM 645 C C . THR A 1 83 ? -1.003 10.458 -3.813 1.00 93.06 83 THR A C 1
ATOM 647 O O . THR A 1 83 ? -0.586 10.990 -4.837 1.00 93.06 83 THR A O 1
ATOM 650 N N . VAL A 1 84 ? -0.572 9.256 -3.412 1.00 93.62 84 VAL A N 1
ATOM 651 C CA . VAL A 1 84 ? 0.589 8.586 -4.040 1.00 93.62 84 VAL A CA 1
ATOM 652 C C . VAL A 1 84 ? 0.232 7.439 -4.987 1.00 93.62 84 VAL A C 1
ATOM 654 O O . VAL A 1 84 ? 1.126 6.859 -5.598 1.00 93.62 84 VAL A O 1
ATOM 657 N N . ASN A 1 85 ? -1.051 7.093 -5.117 1.00 95.12 85 ASN A N 1
ATOM 658 C CA . ASN A 1 85 ? -1.509 6.013 -5.991 1.00 95.12 85 ASN A CA 1
ATOM 659 C C . ASN A 1 85 ? -2.319 6.584 -7.160 1.00 95.12 85 ASN A C 1
ATOM 661 O O . ASN A 1 85 ? -3.162 7.457 -6.975 1.00 95.12 85 ASN A O 1
ATOM 665 N N . ALA A 1 86 ? -2.073 6.076 -8.367 1.00 88.12 86 ALA A N 1
ATOM 666 C CA . ALA A 1 86 ? -2.765 6.523 -9.573 1.00 88.12 86 ALA A CA 1
ATOM 667 C C . ALA A 1 86 ? -4.222 6.032 -9.620 1.00 88.12 86 ALA A C 1
ATOM 669 O O . ALA A 1 86 ? -4.518 4.922 -9.170 1.00 88.12 86 ALA A O 1
ATOM 670 N N . HIS A 1 87 ? -5.104 6.822 -10.242 1.00 85.94 87 HIS A N 1
ATOM 671 C CA . HIS A 1 87 ? -6.514 6.480 -10.491 1.00 85.94 87 HIS A CA 1
ATOM 672 C C . HIS A 1 87 ? -7.355 6.304 -9.215 1.00 85.94 87 HIS A C 1
ATOM 674 O O . HIS A 1 87 ? -8.180 5.396 -9.120 1.00 85.94 87 HIS A O 1
ATOM 680 N N . GLN A 1 88 ? -7.087 7.138 -8.209 1.00 88.88 88 GLN A N 1
ATOM 681 C CA . GLN A 1 88 ? -7.676 7.078 -6.866 1.00 88.88 88 GLN A CA 1
ATOM 682 C C . GLN A 1 88 ? -8.491 8.348 -6.526 1.00 88.88 88 GLN A C 1
ATOM 684 O O . GLN A 1 88 ? -8.716 8.674 -5.357 1.00 88.88 88 GLN A O 1
ATOM 689 N N . GLU A 1 89 ? -8.914 9.109 -7.536 1.00 81.75 89 GLU A N 1
ATOM 690 C CA . GLU A 1 89 ? -9.531 10.431 -7.381 1.00 81.75 89 GLU A CA 1
ATOM 691 C C . GLU A 1 89 ? -10.924 10.339 -6.741 1.00 81.75 89 GLU A C 1
ATOM 693 O O . GLU A 1 89 ? -11.203 11.018 -5.748 1.00 81.75 89 GLU A O 1
ATOM 698 N N . GLU A 1 90 ? -11.771 9.460 -7.278 1.00 83.56 90 GLU A N 1
ATOM 699 C CA . GLU A 1 90 ? -13.175 9.301 -6.873 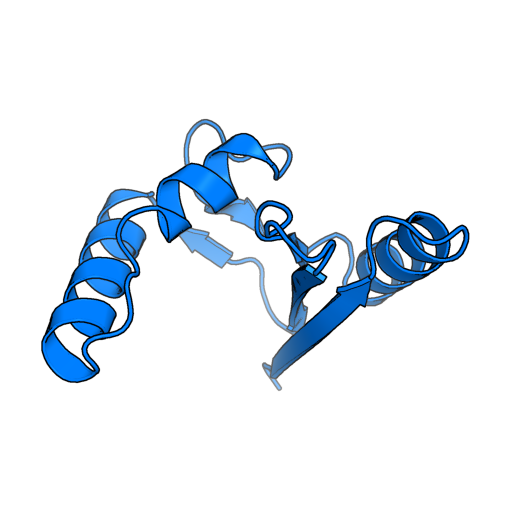1.00 83.56 90 GLU A CA 1
ATOM 700 C C . GLU A 1 90 ? -13.348 8.272 -5.746 1.00 83.56 90 GLU A C 1
ATOM 702 O O . GLU A 1 90 ? -14.215 8.417 -4.888 1.00 83.56 90 GLU A O 1
ATOM 707 N N . GLY A 1 91 ? -12.481 7.262 -5.701 1.00 88.44 91 GLY A N 1
ATOM 708 C CA . GLY A 1 91 ? -12.556 6.150 -4.760 1.00 88.44 91 GLY A CA 1
ATOM 709 C C . GLY A 1 91 ? -11.349 5.235 -4.898 1.00 88.44 91 GLY A C 1
ATOM 710 O O . GLY A 1 91 ? -10.555 5.375 -5.828 1.00 88.44 91 GLY A O 1
ATOM 711 N N . LEU A 1 92 ? -11.214 4.291 -3.972 1.00 91.19 92 LEU A N 1
ATOM 712 C CA . LEU A 1 92 ? -10.181 3.274 -4.059 1.00 91.19 92 LEU A CA 1
ATOM 713 C C . LEU A 1 92 ? -10.565 2.242 -5.118 1.00 91.19 92 LEU A C 1
ATOM 715 O O . LEU A 1 92 ? -11.636 1.643 -5.015 1.00 91.19 92 LEU A O 1
ATOM 719 N N . ALA A 1 93 ? -9.691 2.001 -6.094 1.00 93.06 93 ALA A N 1
ATOM 720 C CA . ALA A 1 93 ? -9.906 1.020 -7.156 1.00 93.06 93 ALA A CA 1
ATOM 721 C C . ALA A 1 93 ? -8.626 0.226 -7.464 1.00 93.06 93 ALA A C 1
ATOM 723 O O . ALA A 1 93 ? -7.686 0.773 -8.043 1.00 93.06 93 ALA A O 1
ATOM 724 N N . ILE A 1 94 ? -8.614 -1.064 -7.096 1.00 91.44 94 ILE A N 1
ATOM 725 C CA . ILE A 1 94 ? -7.515 -2.021 -7.342 1.00 91.44 94 ILE A CA 1
ATOM 726 C C . ILE A 1 94 ? -8.032 -3.412 -7.697 1.00 91.44 94 ILE A C 1
ATOM 728 O O . ILE A 1 94 ? -8.753 -4.047 -6.905 1.00 91.44 94 ILE A O 1
#

pLDDT: mean 94.6, std 3.85, range [78.25, 98.38]

Radius of gyration: 13.62 Å; Cα contacts (8 Å, |Δi|>4): 131; chains: 1; bounding box: 34×29×32 Å

Foldseek 3Di:
DKDKDKDKDQQPDPCRVVVVVVLCVVQVNQKFKFDQDPRRIIMIMGIDDDKDWDALVVVQVVLVVCCVVPVDPSNCGSVRRCPPGPPDPGTDID

Nearest PDB structures (foldseek):
  8fg6-assembly1_B  TM=3.888E-01  e=4.206E+00  synthetic construct

Secondary structure (DSSP, 8-state):
--EEEEEEEESSSTTHHHHHHHHHHHHTT-EEEPPPPTTSEEEEEEEESS--EE-HHHHHHHHHHHHHHH----TTHHHHHHHHSTT-SSSEE-

Mean predicted aligned error: 2.97 Å

Sequence (94 aa):
AVGVMTVNLFSQHKSFDINLNNICKAFKGRVLIFPESHDCNAVAIAFKGPMIKTDWDPLVQRAKMIETTTGLPTKPWVQGLRTVNAHQEEGLAI